Protein AF-A0A7S2H946-F1 (afdb_monomer_lite)

Secondary structure (DSSP, 8-state):
--------EEEEEEEEEEEEE---TT-TTS--EEEEEEE---EEEEHHHHHHHHTT-PPPTTTTPPPHHHHHHHHHHTS---HHHHHHHHHHHHS---S-------------------EEEEEEEEP-

pLDDT: mean 76.51, std 21.03, range [35.28, 95.94]

Radius of gyration: 19.21 Å; chains: 1; bounding box: 45×40×53 Å

Sequence (128 aa):
ECRNKSVSFSSLTIREHSLVVGDHPCASGGLPLSLGWEHSDDIDMDLDEYEHVREGHRRCGSEMRMTYFQRKNLLKRIAGLSEADIVRAEQKAHHPHTASSRGYCHPLGNNRLHHVPSVRFLSAQTSC

Organism: NCBI:txid374047

Foldseek 3Di:
DDDDDDWDFWKKKKKFFAKDFDQDLPQVPGRDIDTDPDIDDIDMDTPVVVVVVCPPVDDDPVRPDDDPVRSVVCCCQAVVDDPVRVVVRSVVNPPPPPDDDDDDDDDPDDDDDDPGDTDMDIDIDIDD

Structure (mmCIF, N/CA/C/O backbone):
data_AF-A0A7S2H946-F1
#
_entry.id   AF-A0A7S2H946-F1
#
loop_
_atom_site.group_PDB
_atom_site.id
_atom_site.type_symbol
_atom_site.label_atom_id
_atom_site.label_alt_id
_atom_site.label_comp_id
_atom_site.label_asym_id
_atom_site.label_entity_id
_atom_site.label_seq_id
_atom_site.pdbx_PDB_ins_code
_atom_site.Cartn_x
_atom_site.Cartn_y
_atom_site.Cartn_z
_atom_site.occupancy
_atom_site.B_iso_or_equiv
_atom_site.auth_seq_id
_atom_site.auth_comp_id
_atom_site.auth_asym_id
_atom_site.auth_atom_id
_atom_site.pdbx_PDB_model_num
ATOM 1 N N . GLU A 1 1 ? -33.635 21.042 27.601 1.00 49.78 1 GLU A N 1
ATOM 2 C CA . GLU A 1 1 ? -32.410 20.214 27.597 1.00 49.78 1 GLU A CA 1
ATOM 3 C C . GLU A 1 1 ? -32.057 19.859 26.160 1.00 49.78 1 GLU A C 1
ATOM 5 O O . GLU A 1 1 ? -32.901 19.330 25.446 1.00 49.78 1 GLU A O 1
ATOM 10 N N . CYS A 1 2 ? -30.861 20.220 25.695 1.00 51.72 2 CYS A N 1
ATOM 11 C CA . CYS A 1 2 ? -30.419 19.906 24.338 1.00 51.72 2 CYS A CA 1
ATOM 12 C C . CYS A 1 2 ? -29.793 18.508 24.342 1.00 51.72 2 CYS A C 1
ATOM 14 O O . CYS A 1 2 ? -28.731 18.303 24.924 1.00 51.72 2 CYS A O 1
ATOM 16 N N . ARG A 1 3 ? -30.465 17.533 23.724 1.00 70.81 3 ARG A N 1
ATOM 17 C CA . ARG A 1 3 ? -29.953 16.168 23.568 1.00 70.81 3 ARG A CA 1
ATOM 18 C C . ARG A 1 3 ? -28.781 16.217 22.584 1.00 70.81 3 ARG A C 1
ATOM 20 O O . ARG A 1 3 ? -28.996 16.411 21.388 1.00 70.81 3 ARG A O 1
ATOM 27 N N . ASN A 1 4 ? -27.554 16.104 23.093 1.00 75.75 4 ASN A N 1
ATOM 28 C CA . ASN A 1 4 ? -26.362 16.035 22.254 1.00 75.75 4 ASN A CA 1
ATOM 29 C C . ASN A 1 4 ? -26.469 14.794 21.367 1.00 75.75 4 ASN A C 1
ATOM 31 O O . ASN A 1 4 ? -26.466 13.667 21.855 1.00 75.75 4 ASN A O 1
ATOM 35 N N . LYS A 1 5 ? -26.623 15.013 20.062 1.00 83.62 5 LYS A N 1
ATOM 36 C CA . LYS A 1 5 ? -26.570 13.942 19.073 1.00 83.62 5 LYS A CA 1
ATOM 37 C C . LYS A 1 5 ? -25.101 13.569 18.901 1.00 83.62 5 LYS A C 1
ATOM 39 O O . LYS A 1 5 ? -24.329 14.382 18.399 1.00 83.62 5 LYS A O 1
ATOM 44 N N . SER A 1 6 ? -24.719 12.379 19.345 1.00 83.69 6 SER A N 1
ATOM 45 C CA . SER A 1 6 ? -23.402 11.799 19.084 1.00 83.69 6 SER A CA 1
ATOM 46 C C . SER A 1 6 ? -23.529 10.724 18.014 1.00 83.69 6 SER A C 1
ATOM 48 O O . SER A 1 6 ? -24.463 9.928 18.058 1.00 83.69 6 SER A O 1
ATOM 50 N N . VAL A 1 7 ? -22.590 10.698 17.072 1.00 83.62 7 VAL A N 1
ATOM 51 C CA . VAL A 1 7 ? -22.453 9.612 16.096 1.00 83.62 7 VAL A CA 1
ATOM 52 C C . VAL A 1 7 ? -21.407 8.641 16.626 1.00 83.62 7 VAL A C 1
ATOM 54 O O . VAL A 1 7 ? -20.331 9.074 17.040 1.00 83.62 7 VAL A O 1
ATOM 57 N N . SER A 1 8 ? -21.720 7.351 16.601 1.00 83.00 8 SER A N 1
ATOM 58 C CA . SER A 1 8 ? -20.777 6.273 16.886 1.00 83.00 8 SER A CA 1
ATOM 59 C C . SER A 1 8 ? -20.753 5.269 15.737 1.00 83.00 8 SER A C 1
ATOM 61 O O . SER A 1 8 ? -21.690 5.160 14.945 1.00 83.00 8 SER A O 1
ATOM 63 N N . PHE A 1 9 ? -19.645 4.548 15.643 1.00 86.69 9 PHE A N 1
ATOM 64 C CA . PHE A 1 9 ? -19.452 3.447 14.711 1.00 86.69 9 PHE A CA 1
ATOM 65 C C . PHE A 1 9 ? -19.330 2.171 15.539 1.00 86.69 9 PHE A C 1
ATOM 67 O O . PHE A 1 9 ? -18.749 2.209 16.621 1.00 86.69 9 PHE A O 1
ATOM 74 N N . SER A 1 10 ? -19.918 1.080 15.060 1.00 87.94 10 SER A N 1
ATOM 75 C CA . SER A 1 10 ? -19.961 -0.204 15.774 1.00 87.94 10 SER A CA 1
ATOM 76 C C . SER A 1 10 ? -19.205 -1.291 15.019 1.00 87.94 10 SER A C 1
ATOM 78 O O . SER A 1 10 ? -18.453 -2.055 15.606 1.00 87.94 10 SER A O 1
ATOM 80 N N . SER A 1 11 ? -19.370 -1.336 13.700 1.00 91.00 11 SER A N 1
ATOM 81 C CA . SER A 1 11 ? -18.840 -2.401 12.857 1.00 91.00 11 SER A CA 1
ATOM 82 C C . SER A 1 11 ? -18.066 -1.852 11.668 1.00 91.00 11 SER A C 1
ATOM 84 O O . SER A 1 11 ? -18.321 -0.759 11.142 1.00 91.00 11 SER A O 1
ATOM 86 N N . LEU A 1 12 ? -17.085 -2.643 11.256 1.00 92.50 12 LEU A N 1
ATOM 87 C CA . LEU A 1 12 ? -16.226 -2.408 10.117 1.00 92.50 12 LEU A CA 1
ATOM 88 C C . LEU A 1 12 ? -16.422 -3.529 9.108 1.00 92.50 12 LEU A C 1
ATOM 90 O O . LEU A 1 12 ? -16.434 -4.699 9.473 1.00 92.50 12 LEU A O 1
ATOM 94 N N . THR A 1 13 ? -16.476 -3.157 7.837 1.00 94.06 13 THR A N 1
ATOM 95 C CA . THR A 1 13 ? -16.391 -4.083 6.711 1.00 94.06 13 THR A CA 1
ATOM 96 C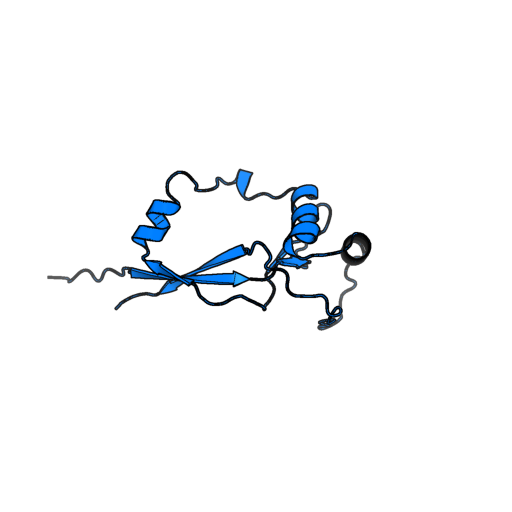 C . THR A 1 13 ? -15.079 -3.817 5.986 1.00 94.06 13 THR A C 1
ATOM 98 O O . THR A 1 13 ? -14.840 -2.715 5.483 1.00 94.06 13 THR A O 1
ATOM 101 N N . ILE A 1 14 ? -14.192 -4.805 5.957 1.00 91.81 14 ILE A N 1
ATOM 102 C CA . ILE A 1 14 ? -12.850 -4.702 5.384 1.00 91.81 14 ILE A CA 1
ATOM 103 C C . ILE A 1 14 ? -12.830 -5.379 4.017 1.00 91.81 14 ILE A C 1
ATOM 105 O O . ILE A 1 14 ? -13.216 -6.537 3.891 1.00 91.81 14 ILE A O 1
ATOM 109 N N . ARG A 1 15 ? -12.327 -4.666 3.005 1.00 93.88 15 ARG A N 1
ATOM 110 C CA . ARG A 1 15 ? -12.136 -5.174 1.641 1.00 93.88 15 ARG A CA 1
ATOM 111 C C . ARG A 1 15 ? -10.676 -5.248 1.275 1.00 93.88 15 ARG A C 1
ATOM 113 O O . ARG A 1 15 ? -9.893 -4.349 1.571 1.00 93.88 15 ARG A O 1
ATOM 120 N N . GLU A 1 16 ? -10.319 -6.313 0.590 1.00 92.38 16 GLU A N 1
ATOM 121 C CA . GLU A 1 16 ? -8.944 -6.651 0.272 1.00 92.38 16 GLU A CA 1
ATOM 122 C C . GLU A 1 16 ? -8.756 -6.572 -1.248 1.00 92.38 16 GLU A C 1
ATOM 124 O O . GLU A 1 16 ? -9.216 -7.441 -1.979 1.00 92.38 16 GLU A O 1
ATOM 129 N N . HIS A 1 17 ? -8.111 -5.506 -1.733 1.00 93.75 17 HIS A N 1
ATOM 130 C CA . HIS A 1 17 ? -7.990 -5.226 -3.169 1.00 93.75 17 HIS A CA 1
ATOM 131 C C . HIS A 1 17 ? -6.693 -5.770 -3.774 1.00 93.75 17 HIS A C 1
ATOM 133 O O . HIS A 1 17 ? -5.627 -5.764 -3.149 1.00 93.75 17 HIS A O 1
ATOM 139 N N . SER A 1 18 ? -6.777 -6.159 -5.046 1.00 92.75 18 SER A N 1
ATOM 140 C CA . SER A 1 18 ? -5.614 -6.491 -5.870 1.00 92.75 18 SER A CA 1
ATOM 141 C C . SER A 1 18 ? -4.636 -5.315 -5.963 1.00 92.75 18 SER A C 1
ATOM 143 O O . SER A 1 18 ? -5.026 -4.147 -6.008 1.00 92.75 18 SER A O 1
ATOM 145 N N . LEU A 1 19 ? -3.338 -5.615 -6.006 1.00 93.62 19 LEU A N 1
ATOM 146 C CA . LEU A 1 19 ? -2.298 -4.611 -6.205 1.00 93.62 19 LEU A CA 1
ATOM 147 C C . LEU A 1 19 ? -1.958 -4.505 -7.695 1.00 93.62 19 LEU A C 1
ATOM 149 O O . LEU A 1 19 ? -1.659 -5.513 -8.328 1.00 93.62 19 LEU A O 1
ATOM 153 N N . VAL A 1 20 ? -1.946 -3.291 -8.244 1.00 93.19 20 VAL A N 1
ATOM 154 C CA . VAL A 1 20 ? -1.646 -3.040 -9.661 1.00 93.19 20 VAL A CA 1
ATOM 155 C C . VAL A 1 20 ? -0.629 -1.911 -9.835 1.00 93.19 20 VAL A C 1
ATOM 157 O O . VAL A 1 20 ? -0.374 -1.121 -8.921 1.00 93.19 20 VAL A O 1
ATOM 160 N N . VAL A 1 21 ? -0.037 -1.825 -11.029 1.00 92.94 21 VAL A N 1
ATOM 161 C CA . VAL A 1 21 ? 0.752 -0.651 -11.423 1.00 92.94 21 VAL A CA 1
ATOM 162 C C . VAL A 1 21 ? -0.203 0.511 -11.695 1.00 92.94 21 VAL A C 1
ATOM 164 O O . VAL A 1 21 ? -1.125 0.381 -12.496 1.00 92.94 21 VAL A O 1
ATOM 167 N N . GLY A 1 22 ? 0.030 1.630 -11.019 1.00 90.44 22 GLY A N 1
ATOM 168 C CA . GLY A 1 22 ? -0.757 2.853 -11.133 1.00 90.44 22 GLY A CA 1
ATOM 169 C C . GLY A 1 22 ? -0.249 3.839 -12.182 1.00 90.44 22 GLY A C 1
ATOM 170 O O . GLY A 1 22 ? 0.590 3.525 -13.027 1.00 90.44 22 GLY A O 1
ATOM 171 N N . ASP A 1 23 ? -0.715 5.078 -12.061 1.00 85.06 23 ASP A 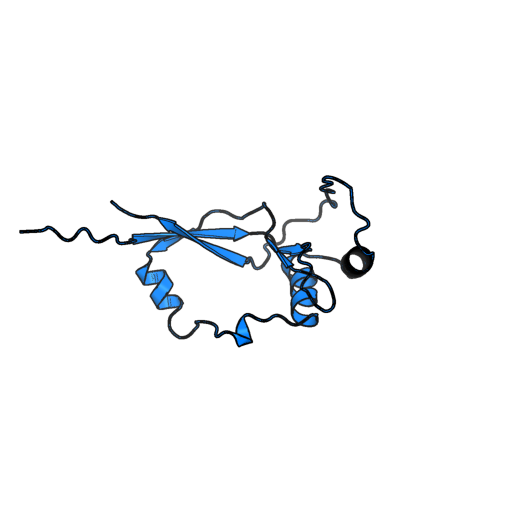N 1
ATOM 172 C CA . ASP A 1 23 ? -0.389 6.209 -12.936 1.00 85.06 23 ASP A CA 1
ATOM 173 C C . ASP A 1 23 ? 0.005 7.482 -12.158 1.00 85.06 23 ASP A C 1
ATOM 175 O O . ASP A 1 23 ? 0.070 8.575 -12.718 1.00 85.06 23 ASP A O 1
ATOM 179 N N . HIS A 1 24 ? 0.307 7.360 -10.859 1.00 81.94 24 HIS A N 1
ATOM 180 C CA . HIS A 1 24 ? 0.588 8.524 -10.020 1.00 81.94 24 HIS A CA 1
ATOM 181 C C . HIS A 1 24 ? 1.890 9.250 -10.440 1.00 81.94 24 HIS A C 1
ATOM 183 O O . HIS A 1 24 ? 2.980 8.684 -10.283 1.00 81.94 24 HIS A O 1
ATOM 189 N N . PRO A 1 25 ? 1.825 10.530 -10.877 1.00 75.25 25 PRO A N 1
ATOM 190 C CA . PRO A 1 25 ? 2.984 11.254 -11.418 1.00 75.25 25 PRO A CA 1
ATOM 191 C C . PRO A 1 25 ? 4.088 11.556 -10.396 1.00 75.25 25 PRO A C 1
ATOM 193 O O . PRO A 1 25 ? 5.217 11.849 -10.780 1.00 75.25 25 PRO A O 1
ATOM 196 N N . CYS A 1 26 ? 3.801 11.496 -9.092 1.00 70.62 26 CYS A N 1
ATOM 197 C CA . CYS A 1 26 ? 4.771 11.835 -8.046 1.00 70.62 26 CYS A CA 1
ATOM 198 C C . CYS A 1 26 ? 5.618 10.640 -7.581 1.00 70.62 26 CYS A C 1
ATOM 200 O O . CYS A 1 26 ? 6.430 10.783 -6.665 1.00 70.62 26 CYS A O 1
ATOM 202 N N . ALA A 1 27 ? 5.456 9.461 -8.189 1.00 74.62 27 ALA A N 1
ATOM 203 C CA . ALA A 1 27 ? 6.297 8.306 -7.901 1.00 74.62 27 ALA A CA 1
ATOM 204 C C . ALA A 1 27 ? 7.698 8.494 -8.508 1.00 74.62 27 ALA A C 1
ATOM 206 O O . ALA A 1 27 ? 8.010 7.993 -9.589 1.00 74.62 27 ALA A O 1
ATOM 207 N N . SER A 1 28 ? 8.567 9.213 -7.791 1.00 66.25 28 SER A N 1
ATOM 208 C CA . SER A 1 28 ? 9.977 9.367 -8.156 1.00 66.25 28 SER A CA 1
ATOM 209 C C . SER A 1 28 ? 10.629 7.984 -8.304 1.00 66.25 28 SER A C 1
ATOM 211 O O . SER A 1 28 ? 10.550 7.148 -7.394 1.00 66.25 28 SER A O 1
ATOM 213 N N . GLY A 1 29 ? 11.232 7.725 -9.468 1.00 70.81 29 GLY A N 1
ATOM 214 C CA . GLY A 1 29 ? 11.827 6.429 -9.816 1.00 70.81 29 GLY A CA 1
ATOM 215 C C . GLY A 1 29 ? 10.863 5.402 -10.427 1.00 70.81 29 GLY A C 1
ATOM 216 O O . GLY A 1 29 ? 11.257 4.258 -10.603 1.00 70.81 29 GLY A O 1
ATOM 217 N N . GLY A 1 30 ? 9.620 5.775 -10.753 1.00 84.00 30 GLY A N 1
ATOM 218 C CA . GLY A 1 30 ? 8.669 4.897 -11.442 1.00 84.00 30 GLY A CA 1
ATOM 219 C C . GLY A 1 30 ? 7.970 3.877 -10.536 1.00 84.00 30 GLY A C 1
ATOM 220 O O . GLY A 1 30 ? 8.098 3.902 -9.304 1.00 84.00 30 GLY A O 1
ATOM 221 N N . LEU A 1 31 ? 7.191 2.996 -11.175 1.00 91.38 31 LEU A N 1
ATOM 222 C CA . LEU A 1 31 ? 6.343 1.976 -10.541 1.00 91.38 31 LEU A CA 1
ATOM 223 C C . LEU A 1 31 ? 5.412 2.539 -9.449 1.00 91.38 31 LEU A C 1
ATOM 225 O O . LEU A 1 31 ? 5.506 2.120 -8.289 1.00 91.38 31 LEU A O 1
ATOM 229 N N . PRO A 1 32 ? 4.540 3.514 -9.767 1.00 92.00 32 PRO A N 1
ATOM 230 C CA . PRO A 1 32 ? 3.449 3.872 -8.866 1.00 92.00 32 PRO A CA 1
ATOM 231 C C . PRO A 1 32 ? 2.599 2.629 -8.570 1.00 92.00 32 PRO A C 1
ATOM 233 O O . PRO A 1 32 ? 2.358 1.807 -9.453 1.00 92.00 32 PRO A O 1
ATOM 236 N N . LEU A 1 33 ? 2.163 2.484 -7.321 1.00 92.25 33 LEU A N 1
ATOM 237 C CA . LEU A 1 33 ? 1.247 1.421 -6.917 1.00 92.25 33 LEU A CA 1
ATOM 238 C C . LEU A 1 33 ? -0.170 1.976 -6.854 1.00 92.25 33 LEU A C 1
ATOM 240 O O . LEU A 1 33 ? -0.373 3.095 -6.383 1.00 92.25 33 LEU A O 1
ATOM 244 N N . SER A 1 34 ? -1.133 1.165 -7.265 1.00 92.44 34 SER A N 1
ATOM 245 C CA . SER A 1 34 ? -2.556 1.439 -7.106 1.00 92.44 34 SER A CA 1
ATOM 246 C C . SER A 1 34 ? -3.289 0.174 -6.682 1.00 92.44 34 SER A C 1
ATOM 248 O O . SER A 1 34 ? -2.760 -0.935 -6.783 1.00 92.44 34 SER A O 1
ATOM 250 N N . LEU A 1 35 ? -4.508 0.354 -6.188 1.00 93.12 35 LEU A N 1
ATOM 251 C CA . LEU A 1 35 ? -5.431 -0.745 -5.945 1.00 93.12 35 LEU A CA 1
ATOM 252 C C . LEU A 1 35 ? -6.233 -1.006 -7.219 1.00 93.12 35 LEU A C 1
ATOM 254 O O . LEU A 1 35 ? -6.665 -0.067 -7.889 1.00 93.12 35 LEU A O 1
ATOM 258 N N . GLY A 1 36 ? -6.397 -2.278 -7.559 1.00 91.69 36 GLY A N 1
ATOM 259 C CA . GLY A 1 36 ? -7.285 -2.721 -8.618 1.00 91.69 36 GLY A CA 1
ATOM 260 C C . GLY A 1 36 ? -8.740 -2.756 -8.155 1.00 91.69 36 GLY A C 1
ATOM 261 O O . GLY A 1 36 ? -9.055 -2.672 -6.966 1.00 91.69 36 GLY A O 1
ATOM 262 N N . TRP A 1 37 ? -9.642 -2.899 -9.120 1.00 92.69 37 TRP A N 1
ATOM 263 C CA . TRP A 1 37 ? -11.080 -2.992 -8.856 1.00 92.69 37 TRP A CA 1
ATOM 264 C C . TRP A 1 37 ? -11.491 -4.344 -8.275 1.00 92.69 37 TRP A C 1
ATOM 266 O O . TRP A 1 37 ? -12.476 -4.418 -7.548 1.00 92.69 37 TRP A O 1
ATOM 276 N N . GLU A 1 38 ? -10.726 -5.395 -8.569 1.00 90.12 38 GLU A N 1
ATOM 277 C CA . GLU A 1 38 ? -10.948 -6.726 -8.011 1.00 90.12 38 GLU A CA 1
ATOM 278 C C . GLU A 1 38 ? -10.582 -6.738 -6.526 1.00 90.12 38 GLU A C 1
ATOM 280 O O . GLU A 1 38 ? -9.472 -6.331 -6.154 1.00 90.12 38 GLU A O 1
ATOM 285 N N . HIS A 1 39 ? -11.511 -7.224 -5.705 1.00 92.81 39 HIS A N 1
ATOM 286 C CA . HIS A 1 39 ? -11.331 -7.449 -4.278 1.00 92.81 39 HIS A CA 1
ATOM 287 C C . HIS A 1 39 ? -11.775 -8.861 -3.888 1.00 92.81 39 HIS A C 1
ATOM 289 O O . HIS A 1 39 ? -12.594 -9.470 -4.577 1.00 92.81 39 HIS A O 1
ATOM 295 N N . SER A 1 40 ? -11.221 -9.381 -2.795 1.00 90.62 40 SER A N 1
ATOM 296 C CA . SER A 1 40 ? -11.725 -10.595 -2.151 1.00 90.62 40 SER A CA 1
ATOM 297 C C . SER A 1 40 ? -12.978 -10.306 -1.324 1.00 90.62 40 SER A C 1
ATOM 299 O O . SER A 1 40 ? -13.408 -9.156 -1.205 1.00 90.62 40 SER A O 1
ATOM 301 N N . ASP A 1 41 ? -13.562 -11.366 -0.770 1.00 92.94 41 ASP A N 1
ATOM 302 C CA . ASP A 1 41 ? -14.756 -11.279 0.063 1.00 92.94 41 ASP A CA 1
ATOM 303 C C . ASP A 1 41 ? -14.579 -10.312 1.242 1.00 92.94 41 ASP A C 1
ATOM 305 O O . ASP A 1 41 ? -13.490 -10.159 1.808 1.00 92.94 41 ASP A O 1
ATOM 309 N N . ASP A 1 42 ? -15.686 -9.662 1.592 1.00 93.81 42 ASP A N 1
ATOM 310 C CA . ASP A 1 42 ? -15.772 -8.698 2.680 1.00 93.81 42 ASP A CA 1
ATOM 311 C C . ASP A 1 42 ? -15.526 -9.400 4.032 1.00 93.81 42 ASP A C 1
ATOM 313 O O . ASP A 1 42 ? -16.056 -10.479 4.305 1.00 93.81 42 ASP A O 1
ATOM 317 N N . ILE A 1 43 ? -14.719 -8.775 4.893 1.00 92.88 43 ILE A N 1
ATOM 318 C CA . ILE A 1 43 ? -14.465 -9.231 6.264 1.00 92.88 43 ILE A CA 1
ATOM 319 C C . ILE A 1 43 ? -15.165 -8.273 7.220 1.00 92.88 43 ILE A C 1
ATOM 321 O O . ILE A 1 43 ? -14.742 -7.124 7.357 1.00 92.88 43 ILE A O 1
ATOM 325 N N . ASP A 1 44 ? -16.194 -8.751 7.909 1.00 94.06 44 ASP A N 1
ATOM 326 C CA . ASP A 1 44 ? -16.862 -7.979 8.954 1.00 94.06 44 ASP A CA 1
ATOM 327 C C . ASP A 1 44 ? -16.175 -8.184 10.310 1.00 94.06 44 ASP A C 1
ATOM 329 O O . ASP A 1 44 ? -15.839 -9.306 10.694 1.00 94.06 44 ASP A O 1
ATOM 333 N N . MET A 1 45 ? -15.942 -7.086 11.028 1.00 92.25 45 MET A N 1
ATOM 334 C CA . MET A 1 45 ? -15.249 -7.068 12.318 1.00 92.25 45 MET A CA 1
ATOM 335 C C . MET A 1 45 ? -15.806 -5.957 13.212 1.00 92.25 45 MET A C 1
ATOM 337 O O . MET A 1 45 ? -16.215 -4.899 12.726 1.00 92.25 45 MET A O 1
ATOM 341 N N . ASP A 1 46 ? -15.805 -6.186 14.522 1.00 94.31 46 ASP A N 1
ATOM 342 C CA . ASP A 1 46 ? -16.133 -5.152 15.501 1.00 94.31 46 ASP A CA 1
ATOM 343 C C . ASP A 1 46 ? -15.051 -4.055 15.531 1.00 94.31 46 ASP A C 1
ATOM 345 O O . ASP A 1 46 ? -13.854 -4.325 15.380 1.00 94.31 46 ASP A O 1
ATOM 349 N N . LEU A 1 47 ? -15.464 -2.794 15.686 1.00 92.75 47 LEU A N 1
ATOM 350 C CA . LEU A 1 47 ? -14.526 -1.669 15.677 1.00 92.75 47 LEU A CA 1
ATOM 351 C C . LEU A 1 47 ? -13.522 -1.738 16.836 1.00 92.75 47 LEU A C 1
ATOM 353 O O . LEU A 1 47 ? -12.341 -1.443 16.628 1.00 92.75 47 LEU A O 1
ATOM 357 N N . ASP A 1 48 ? -13.968 -2.131 18.028 1.00 92.56 48 ASP A N 1
ATOM 358 C CA . ASP A 1 48 ? -13.110 -2.194 19.207 1.00 92.56 48 ASP A CA 1
ATOM 359 C C . ASP A 1 48 ? -12.108 -3.348 19.076 1.00 92.56 48 ASP A C 1
ATOM 361 O O . ASP A 1 48 ? -10.931 -3.188 19.410 1.00 92.56 48 ASP A O 1
ATOM 365 N N . GLU A 1 49 ? -12.529 -4.480 18.501 1.00 93.12 49 GLU A N 1
ATOM 366 C CA . GLU A 1 49 ? -11.626 -5.590 18.167 1.00 93.12 49 GLU A CA 1
ATOM 367 C C . GLU A 1 49 ? -10.532 -5.146 17.182 1.00 93.12 49 GLU A C 1
ATOM 369 O O . GLU A 1 49 ? -9.343 -5.401 17.402 1.00 93.12 49 GLU A O 1
ATOM 374 N N . TYR A 1 50 ? -10.910 -4.431 16.118 1.00 92.12 50 TYR A N 1
ATOM 375 C CA . TYR A 1 50 ? -9.954 -3.925 15.136 1.00 92.12 50 TYR A CA 1
ATOM 376 C C . TYR A 1 50 ? -8.937 -2.958 15.757 1.00 92.12 50 TYR A C 1
ATOM 378 O O . TYR A 1 50 ? -7.732 -3.082 15.510 1.00 92.12 50 TYR A O 1
ATOM 386 N N . GLU A 1 51 ? -9.396 -1.988 16.553 1.00 92.44 51 GLU A N 1
ATOM 387 C CA . GLU A 1 51 ? -8.502 -1.016 17.187 1.00 92.44 51 GLU A CA 1
ATOM 388 C C . GLU A 1 51 ? -7.605 -1.675 18.244 1.00 92.44 51 GLU A C 1
ATOM 390 O O . GLU A 1 51 ? -6.427 -1.325 18.319 1.00 92.44 51 GLU A O 1
ATOM 395 N N . HIS A 1 52 ? -8.088 -2.693 18.967 1.00 92.75 52 HIS A N 1
ATOM 396 C CA . HIS A 1 52 ? -7.256 -3.472 19.886 1.00 92.75 52 HIS A CA 1
ATOM 397 C C . HIS A 1 52 ? -6.115 -4.201 19.161 1.00 92.75 52 HIS A C 1
ATOM 399 O O . HIS A 1 52 ? -4.959 -4.114 19.570 1.00 92.75 52 HIS A O 1
ATOM 405 N N . VAL A 1 53 ? -6.400 -4.864 18.033 1.00 90.69 53 VAL A N 1
ATOM 406 C CA . VAL A 1 53 ? -5.365 -5.526 17.212 1.00 90.69 53 VAL A CA 1
ATOM 407 C C . VAL A 1 53 ? -4.374 -4.510 16.629 1.00 90.69 53 VAL A C 1
ATOM 409 O O . VAL A 1 53 ? -3.184 -4.795 16.464 1.00 90.69 53 VAL A O 1
ATOM 412 N N . ARG A 1 54 ? -4.855 -3.312 16.293 1.00 89.50 54 ARG A N 1
ATOM 413 C CA . ARG A 1 54 ? -4.053 -2.235 15.706 1.00 89.50 54 ARG A CA 1
ATOM 414 C C . ARG A 1 54 ? -3.193 -1.495 16.732 1.00 89.50 54 ARG A C 1
ATOM 416 O O . ARG A 1 54 ? -2.205 -0.858 16.343 1.00 89.50 54 ARG A O 1
ATOM 423 N N . GLU A 1 55 ? -3.556 -1.545 18.007 1.00 91.81 55 GLU A N 1
ATOM 424 C CA . GLU A 1 55 ? -2.860 -0.855 19.087 1.00 91.81 55 GLU A CA 1
ATOM 425 C C . GLU A 1 55 ? -1.367 -1.228 19.103 1.00 91.81 55 GLU A C 1
ATOM 427 O O . GLU A 1 55 ? -0.980 -2.372 18.875 1.00 91.81 55 GLU A O 1
ATOM 432 N N . GLY A 1 56 ? -0.493 -0.229 19.259 1.00 89.38 56 GLY A N 1
ATOM 433 C CA . GLY A 1 56 ? 0.966 -0.411 19.197 1.0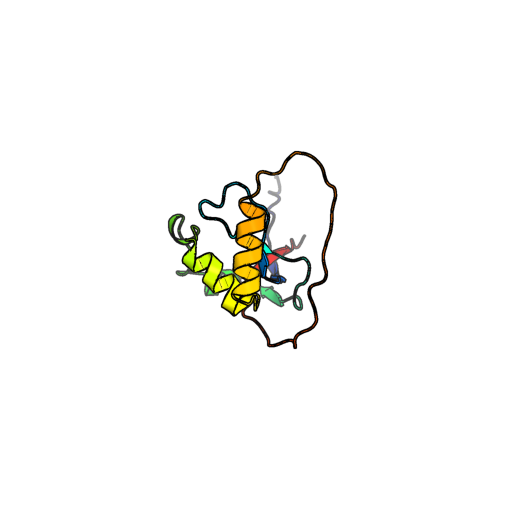0 89.38 56 GLY A CA 1
ATOM 434 C C . GLY A 1 56 ? 1.563 -0.637 17.796 1.00 89.38 56 GLY A C 1
ATOM 435 O O . GLY A 1 56 ? 2.777 -0.530 17.643 1.00 89.38 56 GLY A O 1
ATOM 436 N N . HIS A 1 57 ? 0.747 -0.864 16.759 1.00 88.62 57 HIS A N 1
ATOM 437 C CA . HIS A 1 57 ? 1.197 -1.170 15.388 1.00 88.62 57 HIS A CA 1
ATOM 438 C C . HIS A 1 57 ? 0.884 -0.056 14.373 1.00 88.62 57 HIS A C 1
ATOM 440 O O . HIS A 1 57 ? 0.947 -0.252 13.152 1.00 88.62 57 HIS A O 1
ATOM 446 N N . ARG A 1 58 ? 0.506 1.135 14.852 1.00 88.00 58 ARG A N 1
ATOM 447 C CA . ARG A 1 58 ? 0.141 2.260 13.988 1.00 88.00 58 ARG A CA 1
ATOM 448 C C . ARG A 1 58 ? 1.385 2.855 13.327 1.00 88.00 58 ARG A C 1
ATOM 450 O O . ARG A 1 58 ? 2.266 3.373 14.002 1.00 88.00 58 ARG A O 1
ATOM 457 N N . ARG A 1 59 ? 1.407 2.832 11.992 1.00 88.44 59 ARG A N 1
ATOM 458 C CA . ARG A 1 59 ? 2.506 3.397 11.200 1.00 88.44 59 ARG A CA 1
ATOM 459 C C . ARG A 1 59 ? 2.624 4.909 11.389 1.00 88.44 59 ARG A C 1
ATOM 461 O O . ARG A 1 59 ? 1.623 5.627 11.349 1.00 88.44 59 ARG A O 1
ATOM 468 N N . CYS A 1 60 ? 3.850 5.392 11.507 1.00 90.00 60 CYS A N 1
ATOM 469 C CA . CYS A 1 60 ? 4.200 6.802 11.454 1.00 90.00 60 CYS A CA 1
ATOM 470 C C . CYS A 1 60 ? 4.447 7.274 10.007 1.00 90.00 60 CYS A C 1
ATOM 472 O O . CYS A 1 60 ? 4.492 6.492 9.055 1.00 90.00 60 CYS A O 1
ATOM 474 N N . GLY A 1 61 ? 4.596 8.590 9.820 1.00 90.00 61 GLY A N 1
ATOM 475 C CA . GLY A 1 61 ? 4.703 9.208 8.492 1.00 90.00 61 GLY A CA 1
ATOM 476 C C . GLY A 1 61 ? 5.831 8.660 7.612 1.00 90.00 61 GLY A C 1
ATOM 477 O O . GLY A 1 61 ? 5.644 8.489 6.407 1.00 90.00 61 GLY A O 1
ATOM 478 N N . SER A 1 62 ? 6.987 8.348 8.197 1.00 87.56 62 SER A N 1
ATOM 479 C CA . SER A 1 62 ? 8.116 7.759 7.468 1.00 87.56 62 SER A CA 1
ATOM 480 C C . SER A 1 62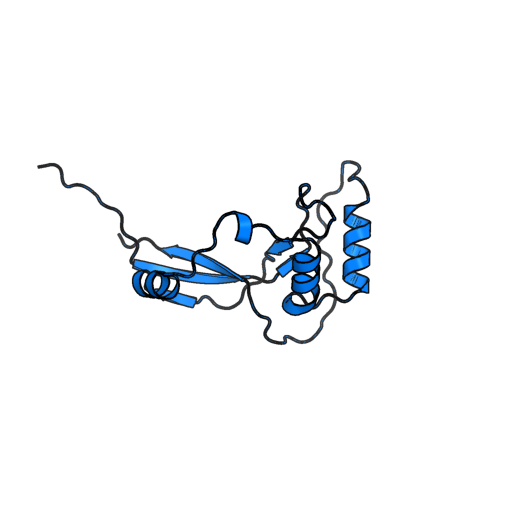 ? 7.819 6.333 6.997 1.00 87.56 62 SER A C 1
ATOM 482 O O . SER A 1 62 ? 8.193 5.982 5.882 1.00 87.56 62 SER A O 1
ATOM 484 N N . GLU A 1 63 ? 7.086 5.546 7.785 1.00 87.94 63 GLU A N 1
ATOM 485 C CA . GLU A 1 63 ? 6.688 4.169 7.458 1.00 87.94 63 GLU A CA 1
ATOM 486 C C . GLU A 1 63 ? 5.605 4.095 6.373 1.00 87.94 63 GLU A C 1
ATOM 488 O O . GLU A 1 63 ? 5.397 3.044 5.766 1.00 87.94 63 GLU A O 1
ATOM 493 N N . MET A 1 64 ? 4.914 5.206 6.101 1.00 88.31 64 MET A N 1
ATOM 494 C CA . MET A 1 64 ? 3.978 5.306 4.977 1.00 88.31 64 MET A CA 1
ATOM 495 C C . MET A 1 64 ? 4.682 5.548 3.634 1.00 88.31 64 MET A C 1
ATOM 497 O O . MET A 1 64 ? 4.072 5.363 2.580 1.00 88.31 64 MET A O 1
ATOM 501 N N . ARG A 1 65 ? 5.959 5.956 3.634 1.00 88.25 65 ARG A N 1
ATOM 502 C CA . ARG A 1 65 ? 6.717 6.187 2.399 1.00 88.25 65 ARG A CA 1
ATOM 503 C C . ARG A 1 65 ? 7.333 4.885 1.911 1.00 88.25 65 ARG A C 1
ATOM 505 O O . ARG A 1 65 ? 8.107 4.247 2.615 1.00 88.25 65 ARG A O 1
ATOM 512 N N . MET A 1 66 ? 7.052 4.545 0.658 1.00 89.38 66 MET A N 1
ATOM 513 C CA . MET A 1 66 ? 7.635 3.372 0.015 1.00 89.38 66 MET A CA 1
ATOM 514 C C . MET A 1 66 ? 8.782 3.752 -0.916 1.00 89.38 66 MET A C 1
ATOM 516 O O . MET A 1 66 ? 8.628 4.616 -1.783 1.00 89.38 66 MET A O 1
ATOM 520 N N . THR A 1 67 ? 9.914 3.064 -0.794 1.00 91.44 67 THR A N 1
ATOM 521 C CA . THR A 1 67 ? 11.027 3.153 -1.747 1.00 91.44 67 THR A CA 1
ATOM 522 C C . THR A 1 67 ? 10.686 2.436 -3.052 1.00 91.44 67 THR A C 1
ATOM 524 O O . THR A 1 67 ? 9.810 1.572 -3.097 1.00 91.44 67 THR A O 1
ATOM 527 N N . TYR A 1 68 ? 11.414 2.756 -4.123 1.00 92.25 68 TYR A N 1
ATOM 528 C CA . TYR A 1 68 ? 11.294 2.059 -5.406 1.00 92.25 68 TYR A CA 1
ATOM 529 C C . TYR A 1 68 ? 11.409 0.531 -5.256 1.00 92.25 68 TYR A C 1
ATOM 531 O O . TYR A 1 68 ? 10.550 -0.205 -5.738 1.00 92.25 68 TYR A O 1
ATOM 539 N N . PHE A 1 69 ? 12.411 0.047 -4.512 1.00 93.56 69 PHE A N 1
ATOM 540 C CA . PHE A 1 69 ? 12.621 -1.389 -4.305 1.00 93.56 69 PHE A CA 1
ATOM 541 C C . PHE A 1 69 ? 11.464 -2.048 -3.558 1.00 93.56 69 PHE A C 1
ATOM 543 O O . PHE A 1 69 ? 11.072 -3.161 -3.898 1.00 93.56 69 PHE A O 1
ATOM 550 N N . GLN A 1 70 ? 10.886 -1.363 -2.566 1.00 94.00 70 GLN A N 1
ATOM 551 C CA . GLN A 1 70 ? 9.702 -1.871 -1.877 1.00 94.00 70 GLN A CA 1
ATOM 552 C C . GLN A 1 70 ? 8.518 -1.977 -2.844 1.00 94.00 70 GLN A C 1
ATOM 554 O O . GLN A 1 70 ? 7.860 -3.014 -2.866 1.00 94.00 70 GLN A O 1
ATOM 559 N N . ARG A 1 71 ? 8.293 -0.967 -3.697 1.00 94.38 71 ARG A N 1
ATOM 560 C CA . ARG A 1 71 ? 7.229 -1.008 -4.714 1.00 94.38 71 ARG A CA 1
ATOM 561 C C . ARG A 1 71 ? 7.434 -2.143 -5.720 1.00 94.38 71 ARG A C 1
ATOM 563 O O . ARG A 1 71 ? 6.523 -2.944 -5.918 1.00 94.38 71 ARG A O 1
ATOM 570 N N . LYS A 1 72 ? 8.643 -2.286 -6.274 1.00 94.62 72 LYS A N 1
ATOM 571 C CA . LYS A 1 72 ? 9.005 -3.393 -7.178 1.00 94.62 72 LYS A CA 1
ATOM 572 C C . LYS A 1 72 ? 8.790 -4.759 -6.520 1.00 94.62 72 LYS A C 1
ATOM 574 O O . LYS A 1 72 ? 8.213 -5.655 -7.131 1.00 94.62 72 LYS A O 1
ATOM 579 N N . ASN A 1 73 ? 9.211 -4.918 -5.265 1.00 95.56 73 ASN A N 1
ATOM 580 C CA . ASN A 1 73 ? 9.038 -6.170 -4.531 1.00 95.56 73 ASN A CA 1
ATOM 581 C C . ASN A 1 73 ? 7.565 -6.513 -4.293 1.00 95.56 73 ASN A C 1
ATOM 583 O O . ASN A 1 73 ? 7.207 -7.683 -4.420 1.00 95.56 73 ASN A O 1
ATOM 587 N N . LEU A 1 74 ? 6.716 -5.528 -3.981 1.00 95.31 74 LEU A N 1
ATOM 588 C CA . LEU A 1 74 ? 5.279 -5.768 -3.852 1.00 95.31 74 LEU A CA 1
ATOM 589 C C . LEU A 1 74 ? 4.661 -6.200 -5.186 1.00 95.31 74 LEU A C 1
ATOM 591 O O . LEU A 1 74 ? 3.945 -7.195 -5.220 1.00 95.31 74 LEU A O 1
ATOM 595 N N . LEU A 1 75 ? 4.986 -5.531 -6.294 1.00 94.38 75 LEU A N 1
ATOM 596 C CA . LEU A 1 75 ? 4.459 -5.909 -7.611 1.00 94.38 75 LEU A CA 1
ATOM 597 C C . LEU A 1 75 ? 4.869 -7.330 -8.021 1.00 94.38 75 LEU A C 1
ATOM 599 O O . LEU A 1 75 ? 4.062 -8.079 -8.559 1.00 94.38 75 LEU A O 1
ATOM 603 N N . LYS A 1 76 ? 6.099 -7.743 -7.712 1.00 95.19 76 LYS A N 1
ATOM 604 C CA . LYS A 1 76 ? 6.550 -9.111 -7.995 1.00 95.19 76 LYS A CA 1
ATOM 605 C C . LYS A 1 76 ? 5.881 -10.152 -7.102 1.00 95.19 76 LYS A C 1
ATOM 607 O O . LYS A 1 76 ? 5.452 -11.193 -7.579 1.00 95.19 76 LYS A O 1
ATOM 612 N N . ARG A 1 77 ? 5.853 -9.904 -5.789 1.00 94.12 77 ARG A N 1
ATOM 613 C CA . ARG A 1 77 ? 5.453 -10.915 -4.796 1.00 94.12 77 ARG A CA 1
ATOM 614 C C . ARG A 1 77 ? 3.947 -10.998 -4.588 1.00 94.12 77 ARG A C 1
ATOM 616 O O . ARG A 1 77 ? 3.455 -12.079 -4.297 1.00 94.12 77 ARG A O 1
ATOM 623 N N . ILE A 1 78 ? 3.257 -9.864 -4.670 1.00 90.62 78 ILE A N 1
ATOM 624 C CA . ILE A 1 78 ? 1.819 -9.760 -4.411 1.00 90.62 78 ILE A CA 1
ATOM 625 C C . ILE A 1 78 ? 1.052 -9.714 -5.723 1.00 90.62 78 ILE A C 1
ATOM 627 O O . ILE A 1 78 ? 0.125 -10.484 -5.903 1.00 90.62 78 ILE A O 1
ATOM 631 N N . ALA A 1 79 ? 1.442 -8.847 -6.656 1.00 91.44 79 ALA A N 1
ATOM 632 C CA . ALA A 1 79 ? 0.730 -8.747 -7.930 1.00 91.44 79 ALA A CA 1
ATOM 633 C C . ALA A 1 79 ? 1.160 -9.820 -8.952 1.00 91.44 79 ALA A C 1
ATOM 635 O O . ALA A 1 79 ? 0.538 -9.957 -9.999 1.00 91.44 79 ALA A O 1
ATOM 636 N N . GLY A 1 80 ? 2.217 -10.590 -8.661 1.00 94.00 80 GLY A N 1
ATOM 637 C CA . GLY A 1 80 ? 2.682 -11.685 -9.516 1.00 94.00 80 GLY A CA 1
ATOM 638 C C . GLY A 1 80 ? 3.343 -11.238 -10.824 1.00 94.00 80 GLY A C 1
ATOM 639 O O . GLY A 1 80 ? 3.471 -12.045 -11.743 1.00 94.00 80 GLY A O 1
ATOM 640 N N . LEU A 1 81 ? 3.765 -9.973 -10.934 1.00 93.44 81 LEU A N 1
ATOM 641 C CA . LEU A 1 81 ? 4.366 -9.450 -12.164 1.00 93.44 81 LEU A CA 1
ATOM 642 C C . LEU A 1 81 ? 5.746 -10.065 -12.422 1.00 93.44 81 LEU A C 1
ATOM 644 O O . LEU A 1 81 ? 6.602 -10.129 -11.532 1.00 93.44 81 LEU A O 1
ATOM 648 N N . SER A 1 82 ? 5.988 -10.449 -13.677 1.00 95.94 82 SER A N 1
ATOM 649 C CA . SER A 1 82 ? 7.309 -10.885 -14.126 1.00 95.94 82 SER A CA 1
ATOM 650 C C . SER A 1 82 ? 8.272 -9.698 -14.247 1.00 95.94 82 SER A C 1
ATOM 652 O O . SER A 1 82 ? 7.856 -8.547 -14.372 1.00 95.94 82 SER A O 1
ATOM 654 N N . GLU A 1 83 ? 9.584 -9.954 -14.275 1.00 94.31 83 GLU A N 1
ATOM 655 C CA . GLU A 1 83 ? 10.565 -8.885 -14.540 1.00 94.31 83 GLU A CA 1
ATOM 656 C C . GLU A 1 83 ? 10.315 -8.191 -15.887 1.00 94.31 83 GLU A C 1
ATOM 658 O O . GLU A 1 83 ? 10.471 -6.977 -15.989 1.00 94.31 83 GLU A O 1
ATOM 663 N N . ALA A 1 84 ? 9.860 -8.930 -16.904 1.00 94.31 84 ALA A N 1
ATOM 664 C CA . ALA A 1 84 ? 9.513 -8.347 -18.196 1.00 94.31 84 ALA A CA 1
ATOM 665 C C . ALA A 1 84 ? 8.324 -7.374 -18.089 1.00 94.31 84 ALA A C 1
ATOM 667 O O . ALA A 1 84 ? 8.328 -6.326 -18.733 1.00 94.31 84 ALA A O 1
ATOM 668 N N . ASP A 1 85 ? 7.324 -7.679 -17.258 1.00 93.94 85 ASP A N 1
ATOM 669 C CA . ASP A 1 85 ? 6.192 -6.778 -17.003 1.00 93.94 85 ASP A CA 1
ATOM 670 C C . ASP A 1 85 ? 6.633 -5.502 -16.291 1.00 93.94 85 ASP A C 1
ATOM 672 O O . ASP A 1 85 ? 6.219 -4.408 -16.674 1.00 93.94 85 ASP A O 1
ATOM 676 N N . ILE A 1 86 ? 7.519 -5.637 -15.301 1.00 94.19 86 ILE A N 1
ATOM 677 C CA . ILE A 1 86 ? 8.087 -4.504 -14.564 1.00 94.19 86 ILE A CA 1
ATOM 678 C C . ILE A 1 86 ? 8.845 -3.566 -15.508 1.00 94.19 86 ILE A C 1
ATOM 680 O O . ILE A 1 86 ? 8.568 -2.369 -15.522 1.00 94.19 86 ILE A O 1
ATOM 684 N N . VAL A 1 87 ? 9.736 -4.102 -16.347 1.00 91.75 87 VAL A N 1
ATOM 685 C CA . VAL A 1 87 ? 10.506 -3.297 -17.310 1.00 91.75 87 VAL A CA 1
ATOM 686 C C . VAL A 1 87 ? 9.580 -2.572 -18.290 1.00 91.75 87 VAL A C 1
ATOM 688 O O . VAL A 1 87 ? 9.764 -1.384 -18.561 1.00 91.75 87 VAL A O 1
ATOM 691 N N . ARG A 1 88 ? 8.543 -3.250 -18.799 1.00 90.44 88 ARG A N 1
ATOM 692 C CA . ARG A 1 88 ? 7.548 -2.623 -19.686 1.00 90.44 88 ARG A CA 1
ATOM 693 C C . ARG A 1 88 ? 6.790 -1.491 -18.991 1.00 90.44 88 ARG A C 1
ATOM 695 O O . ARG A 1 88 ? 6.570 -0.441 -19.595 1.00 90.44 88 ARG A O 1
ATOM 702 N N . ALA A 1 89 ? 6.402 -1.685 -17.733 1.00 88.38 89 ALA A N 1
ATOM 703 C CA . ALA A 1 89 ? 5.712 -0.670 -16.944 1.00 88.38 89 ALA A CA 1
ATOM 704 C C . ALA A 1 89 ? 6.583 0.579 -16.714 1.00 88.38 89 ALA A C 1
ATOM 706 O O . ALA A 1 89 ? 6.099 1.705 -16.837 1.00 88.38 89 ALA A O 1
ATOM 707 N N . GLU A 1 90 ? 7.873 0.395 -16.443 1.00 86.81 90 GLU A N 1
ATOM 708 C CA . GLU A 1 90 ? 8.830 1.493 -16.267 1.00 86.81 90 GLU A CA 1
ATOM 709 C C . GLU A 1 90 ? 9.023 2.301 -17.550 1.00 86.81 90 GLU A C 1
ATOM 711 O O . GLU A 1 90 ? 8.945 3.531 -17.521 1.00 86.81 90 GLU A O 1
ATOM 716 N N . GLN A 1 91 ? 9.190 1.621 -18.688 1.00 83.19 91 GLN A N 1
ATOM 717 C CA . GLN A 1 91 ? 9.317 2.267 -19.998 1.00 83.19 91 GLN A CA 1
ATOM 718 C C . GLN A 1 91 ? 8.088 3.116 -20.344 1.00 83.19 91 GLN A C 1
ATOM 720 O O . GLN A 1 91 ? 8.229 4.225 -20.866 1.00 83.19 91 GLN A O 1
ATOM 725 N N . LYS A 1 92 ? 6.886 2.621 -20.019 1.00 78.69 92 LYS A N 1
ATOM 726 C CA . LYS A 1 92 ? 5.629 3.351 -20.226 1.00 78.69 92 LYS A CA 1
ATOM 727 C C . LYS A 1 92 ? 5.550 4.607 -19.356 1.00 78.69 92 LYS A C 1
ATOM 729 O O . LYS A 1 92 ? 5.119 5.643 -19.845 1.00 78.69 92 LYS A O 1
ATOM 734 N N . ALA A 1 93 ? 5.997 4.534 -18.103 1.00 72.06 93 ALA A N 1
ATOM 735 C CA . ALA A 1 93 ? 6.005 5.678 -17.191 1.00 72.06 93 ALA A CA 1
ATOM 736 C C . ALA A 1 93 ? 7.050 6.748 -17.565 1.00 72.06 93 ALA A C 1
ATOM 738 O O . ALA A 1 93 ? 6.903 7.906 -17.187 1.00 72.06 93 ALA A O 1
ATOM 739 N N . HIS A 1 94 ? 8.121 6.366 -18.271 1.00 61.84 94 HIS A N 1
ATOM 740 C CA . HIS A 1 94 ? 9.183 7.281 -18.712 1.00 61.84 94 HIS A CA 1
ATOM 741 C C . HIS A 1 94 ? 8.888 7.973 -20.044 1.00 61.84 94 HIS A C 1
ATOM 743 O O . HIS A 1 94 ? 9.544 8.963 -20.365 1.00 61.84 94 HIS A O 1
ATOM 749 N N . HIS A 1 95 ? 7.909 7.495 -20.816 1.00 56.06 95 HIS A N 1
ATOM 750 C CA . HIS A 1 95 ? 7.404 8.275 -21.936 1.00 56.06 95 HIS A CA 1
ATOM 751 C C . HIS A 1 95 ? 6.566 9.427 -21.375 1.00 56.06 95 HIS A C 1
ATOM 753 O O . HIS A 1 95 ? 5.534 9.163 -20.754 1.00 56.06 95 HIS A O 1
ATOM 759 N N . PRO A 1 96 ? 6.973 10.699 -21.561 1.00 46.97 96 PRO A N 1
ATOM 760 C CA . PRO A 1 96 ? 6.126 11.814 -21.181 1.00 46.97 96 PRO A CA 1
ATOM 761 C C . PRO A 1 96 ? 4.796 11.631 -21.902 1.00 46.97 96 PRO A C 1
ATOM 763 O O . PRO A 1 96 ? 4.769 11.447 -23.121 1.00 46.97 96 PRO A O 1
ATOM 766 N N . HIS A 1 97 ? 3.705 11.634 -21.136 1.00 49.78 97 HIS A N 1
ATOM 767 C CA . HIS A 1 97 ? 2.359 11.665 -21.680 1.00 49.78 97 HIS A CA 1
ATOM 768 C C . HIS A 1 97 ? 2.254 12.896 -22.583 1.00 49.78 97 HIS A C 1
ATOM 770 O O . HIS A 1 97 ? 1.977 14.004 -22.126 1.00 49.78 97 HIS A O 1
ATOM 776 N N . THR A 1 98 ? 2.491 12.713 -23.882 1.00 39.81 98 THR A N 1
ATOM 777 C CA . THR A 1 98 ? 1.926 13.617 -24.868 1.00 39.81 98 THR A CA 1
ATOM 778 C C . THR A 1 98 ? 0.421 13.524 -24.663 1.00 39.81 98 THR A C 1
ATOM 780 O O . THR A 1 98 ? -0.152 12.439 -24.545 1.00 39.81 98 THR A O 1
ATOM 783 N N . ALA A 1 99 ? -0.185 14.682 -24.428 1.00 45.50 99 ALA A N 1
ATOM 784 C CA . ALA A 1 99 ? -1.591 14.795 -24.107 1.00 45.50 99 ALA A CA 1
ATOM 785 C C . ALA A 1 99 ? -2.436 14.014 -25.127 1.00 45.50 99 ALA A C 1
ATOM 787 O O . ALA A 1 99 ? -2.193 14.114 -26.326 1.00 45.50 99 ALA A O 1
ATOM 788 N N . SER A 1 100 ? -3.465 13.321 -24.629 1.00 46.88 100 SER A N 1
ATOM 789 C CA . SER A 1 100 ? -4.490 12.582 -25.384 1.00 46.88 100 SER A CA 1
ATOM 790 C C . SER A 1 100 ? -4.214 11.096 -25.632 1.00 46.88 100 SER A C 1
ATOM 792 O O . SER A 1 100 ? -3.642 10.710 -26.641 1.00 46.88 100 SER A O 1
ATOM 794 N N . SER A 1 101 ? -4.800 10.249 -24.784 1.00 39.06 101 SER A N 1
ATOM 795 C CA . SER A 1 101 ? -5.677 9.180 -25.283 1.00 39.06 101 SER A CA 1
ATOM 796 C C . SER A 1 101 ? -6.434 8.527 -24.131 1.00 39.06 101 SER A C 1
ATOM 798 O O . SER A 1 101 ? -5.848 8.035 -23.168 1.00 39.06 101 SER A O 1
ATOM 800 N N . ARG A 1 102 ? -7.759 8.555 -24.265 1.00 44.28 102 ARG A N 1
ATOM 801 C CA . ARG A 1 102 ? -8.745 7.872 -23.430 1.00 44.28 102 ARG A CA 1
ATOM 802 C C . ARG A 1 102 ? -8.418 6.378 -23.304 1.00 44.28 102 ARG A C 1
ATOM 804 O O . ARG A 1 102 ? -8.001 5.762 -24.276 1.00 44.28 102 ARG A O 1
ATOM 811 N N . GLY A 1 103 ? -8.658 5.875 -22.092 1.00 49.34 103 GLY A N 1
ATOM 812 C CA . GLY A 1 103 ? -8.839 4.490 -21.649 1.00 49.34 103 GLY A CA 1
ATOM 813 C C . GLY A 1 103 ? -8.427 3.346 -22.568 1.00 49.34 103 GLY A C 1
ATOM 814 O O . GLY A 1 103 ? -9.083 3.108 -23.571 1.00 49.34 103 GLY A O 1
ATOM 815 N N . TYR A 1 104 ? -7.481 2.532 -22.093 1.00 37.75 104 TYR A N 1
ATOM 816 C CA . TYR A 1 104 ? -7.430 1.111 -22.436 1.00 37.75 104 TYR A CA 1
ATOM 817 C C . TYR A 1 104 ? -7.016 0.286 -21.214 1.00 37.75 104 TYR A C 1
ATOM 819 O O . TYR A 1 104 ? -5.881 0.357 -20.742 1.00 37.75 104 TYR A O 1
ATOM 827 N N . CYS A 1 105 ? -7.971 -0.499 -20.717 1.00 41.66 105 CYS A N 1
ATOM 828 C CA . CYS A 1 105 ? -7.737 -1.638 -19.843 1.00 41.66 105 CYS A CA 1
ATOM 829 C C . CYS A 1 105 ? -7.289 -2.790 -20.753 1.00 41.66 105 CYS A C 1
ATOM 831 O O . CYS A 1 105 ? -8.077 -3.260 -21.572 1.00 41.66 105 CYS A O 1
ATOM 833 N N . HIS A 1 106 ? -6.027 -3.210 -20.670 1.00 44.00 106 HIS A N 1
ATOM 834 C CA . HIS A 1 106 ? -5.594 -4.446 -21.319 1.00 44.00 106 HIS A CA 1
ATOM 835 C C . HIS A 1 106 ? -5.753 -5.599 -20.325 1.00 44.00 106 HIS A C 1
ATOM 837 O O . HIS A 1 106 ? -5.143 -5.540 -19.257 1.00 44.00 106 HIS A O 1
ATOM 843 N N . PRO A 1 107 ? -6.526 -6.649 -20.650 1.00 42.69 107 PRO A N 1
ATOM 844 C CA . PRO A 1 107 ? -6.537 -7.862 -19.853 1.00 42.69 107 PRO A CA 1
ATOM 845 C C . PRO A 1 107 ? -5.238 -8.618 -20.142 1.00 42.69 107 PRO A C 1
ATOM 847 O O . PRO A 1 107 ? -5.052 -9.169 -21.230 1.00 42.69 107 PRO A O 1
ATOM 850 N N . LEU A 1 108 ? -4.303 -8.611 -19.193 1.00 44.16 108 LEU A N 1
ATOM 851 C CA . LEU A 1 108 ? -3.137 -9.484 -19.265 1.00 44.16 108 LEU A CA 1
ATOM 852 C C . LEU A 1 108 ? -3.498 -10.847 -18.670 1.00 44.16 108 LEU A C 1
ATOM 854 O O . LEU A 1 108 ? -3.571 -11.014 -17.462 1.00 44.16 108 LEU A O 1
ATOM 858 N N . GLY A 1 109 ? -3.762 -11.774 -19.593 1.00 38.50 109 GLY A N 1
ATOM 859 C CA . GLY A 1 109 ? -3.497 -13.213 -19.551 1.00 38.50 109 GLY A CA 1
ATOM 860 C C . GLY A 1 109 ? -3.531 -13.950 -18.210 1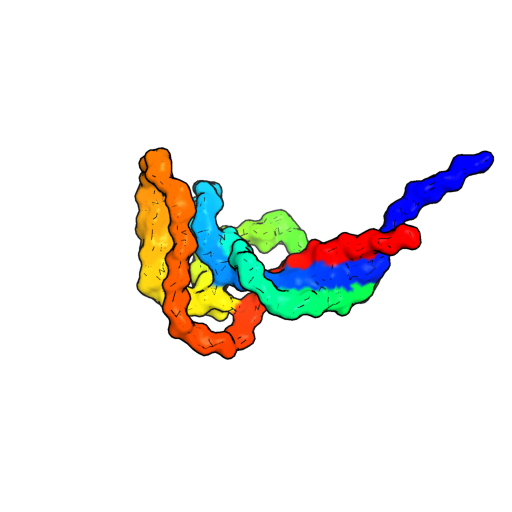.00 38.50 109 GLY A C 1
ATOM 861 O O . GLY A 1 109 ? -2.623 -13.821 -17.397 1.00 38.50 109 GLY A O 1
ATOM 862 N N . ASN A 1 110 ? -4.517 -14.848 -18.105 1.00 51.81 110 ASN A N 1
ATOM 863 C CA . ASN A 1 110 ? -4.613 -15.989 -17.192 1.00 51.81 110 ASN A CA 1
ATOM 864 C C . ASN A 1 110 ? -3.273 -16.483 -16.622 1.00 51.81 110 ASN A C 1
ATOM 866 O O . ASN A 1 110 ? -2.471 -17.077 -17.344 1.00 51.81 110 ASN A O 1
ATOM 870 N N . ASN A 1 111 ? -3.128 -16.401 -15.299 1.00 41.50 111 ASN A N 1
ATOM 871 C CA . ASN A 1 111 ? -2.407 -17.406 -14.531 1.00 41.50 111 ASN A CA 1
ATOM 872 C C . ASN A 1 111 ? -3.028 -17.581 -13.142 1.00 41.50 111 ASN A C 1
ATOM 874 O O . ASN A 1 111 ? -3.454 -16.626 -12.503 1.00 41.50 111 ASN A O 1
ATOM 878 N N . ARG A 1 112 ? -3.118 -18.855 -12.749 1.00 40.88 112 ARG A N 1
ATOM 879 C CA . ARG A 1 112 ? -3.778 -19.415 -11.562 1.00 40.88 112 ARG A CA 1
ATOM 880 C C . ARG A 1 112 ? -3.734 -18.520 -10.322 1.00 40.88 112 ARG A C 1
ATOM 882 O O . ARG A 1 112 ? -2.659 -18.156 -9.855 1.00 40.88 112 ARG A O 1
ATOM 889 N N . LEU A 1 113 ? -4.924 -18.329 -9.750 1.00 35.28 113 LEU A N 1
ATOM 890 C CA . LEU A 1 113 ? -5.192 -17.848 -8.396 1.00 35.28 113 LEU A CA 1
ATOM 891 C C . LEU A 1 113 ? -4.347 -18.627 -7.376 1.00 35.28 113 LEU A C 1
ATOM 893 O O . LEU A 1 113 ? -4.732 -19.697 -6.909 1.00 35.28 113 LEU A O 1
ATOM 897 N N . HIS A 1 114 ? -3.184 -18.092 -7.030 1.00 36.47 114 HIS A N 1
ATOM 898 C CA . HIS A 1 114 ? -2.561 -18.376 -5.750 1.00 36.47 114 HIS A CA 1
ATOM 899 C C . HIS A 1 114 ? -2.964 -17.238 -4.821 1.00 36.47 114 HIS A C 1
ATOM 901 O O . HIS A 1 114 ? -2.806 -16.073 -5.176 1.00 36.47 114 HIS A O 1
ATOM 907 N N . HIS A 1 115 ? -3.536 -17.584 -3.668 1.00 39.41 115 HIS A N 1
ATOM 908 C CA . HIS A 1 115 ? -3.943 -16.639 -2.635 1.00 39.41 115 HIS A CA 1
ATOM 909 C C . HIS A 1 115 ? -2.770 -15.706 -2.311 1.00 39.41 115 HIS A C 1
ATOM 911 O O . HIS A 1 115 ? -1.751 -16.123 -1.758 1.00 39.41 115 HIS A O 1
ATOM 917 N N . VAL A 1 116 ? -2.905 -14.447 -2.712 1.00 40.28 116 VAL A N 1
ATOM 918 C CA . VAL A 1 116 ? -1.884 -13.409 -2.565 1.00 40.28 116 VAL A CA 1
ATOM 919 C C . VAL A 1 116 ? -2.095 -12.653 -1.252 1.00 40.28 116 VAL A C 1
ATOM 921 O O . VAL A 1 116 ? -3.228 -12.569 -0.777 1.00 40.28 116 VAL A O 1
ATOM 924 N N . PRO A 1 117 ? -1.036 -12.119 -0.618 1.00 35.75 117 PRO A N 1
ATOM 925 C CA . PRO A 1 117 ? -1.187 -11.272 0.559 1.00 35.75 117 PRO A CA 1
ATOM 926 C C . PRO A 1 117 ? -1.835 -9.957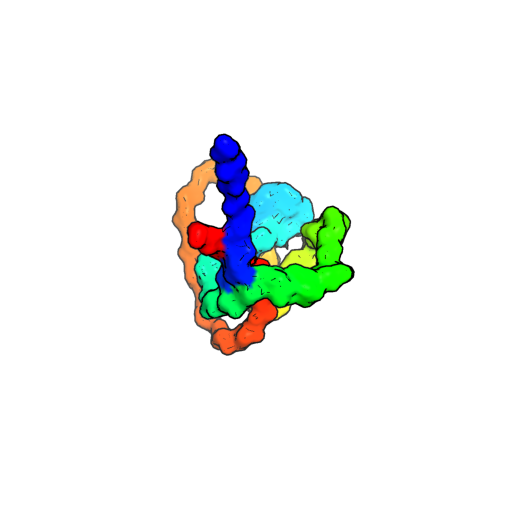 0.129 1.00 35.75 117 PRO A C 1
ATOM 928 O O . PRO A 1 117 ? -1.232 -9.185 -0.613 1.00 35.75 117 PRO A O 1
ATOM 931 N N . SER A 1 118 ? -3.067 -9.723 0.557 1.00 39.50 118 SER A N 1
ATOM 932 C CA . SER A 1 118 ? -3.870 -8.602 0.088 1.00 39.50 118 SER A CA 1
ATOM 933 C C . SER A 1 118 ? -3.646 -7.318 0.892 1.00 39.50 118 SER A C 1
ATOM 935 O O . SER A 1 118 ? -3.155 -7.334 2.026 1.00 39.50 118 SER A O 1
ATOM 937 N N . VAL A 1 119 ? -4.006 -6.180 0.296 1.00 49.72 119 VAL A N 1
ATOM 938 C CA . VAL A 1 119 ? -3.999 -4.874 0.959 1.00 49.72 119 VAL A CA 1
ATOM 939 C C . VAL A 1 119 ? -5.403 -4.592 1.486 1.00 49.72 119 VAL A C 1
ATOM 941 O O . VAL A 1 119 ? -6.343 -4.421 0.713 1.00 49.72 119 VAL A O 1
ATOM 944 N N . ARG A 1 120 ? -5.529 -4.538 2.814 1.00 48.28 120 ARG A N 1
ATOM 945 C CA . ARG A 1 120 ? -6.792 -4.306 3.528 1.00 48.28 120 ARG A CA 1
ATOM 946 C C . ARG A 1 120 ? -7.208 -2.840 3.483 1.00 48.28 120 ARG A C 1
ATOM 948 O O . ARG A 1 120 ? -6.427 -1.960 3.846 1.00 48.28 120 ARG A O 1
ATOM 955 N N . PHE A 1 121 ? -8.457 -2.599 3.115 1.00 44.09 121 PHE A N 1
ATOM 956 C CA . PHE A 1 121 ? -9.136 -1.313 3.169 1.00 44.09 121 PHE A CA 1
ATOM 957 C C . PHE A 1 121 ? -10.339 -1.403 4.103 1.00 44.09 121 PHE A C 1
ATOM 959 O O . PHE A 1 121 ? -11.042 -2.404 4.092 1.00 44.09 121 PHE A O 1
ATOM 966 N N . LEU A 1 122 ? -10.582 -0.367 4.903 1.00 48.06 122 LEU A N 1
ATOM 967 C CA . LEU A 1 122 ? -11.662 -0.350 5.892 1.00 48.06 122 LEU A CA 1
ATOM 968 C C . LEU A 1 122 ? -12.807 0.536 5.412 1.00 48.06 122 LEU A C 1
ATOM 970 O O . LEU A 1 122 ? -12.598 1.714 5.124 1.00 48.06 122 LEU A O 1
ATOM 974 N N . SER A 1 123 ? -14.011 -0.022 5.371 1.00 46.56 123 SER A N 1
ATOM 975 C CA . SER A 1 123 ? -15.265 0.718 5.301 1.00 46.56 123 SER A CA 1
ATOM 976 C C . SER A 1 123 ? -15.919 0.676 6.681 1.00 46.56 123 SER A C 1
ATOM 978 O O . SER A 1 123 ? -16.233 -0.399 7.184 1.00 46.56 123 SER A O 1
ATOM 980 N N . ALA A 1 124 ? -16.111 1.833 7.313 1.00 50.56 124 ALA A N 1
ATOM 981 C CA . ALA A 1 124 ? -16.806 1.928 8.595 1.00 50.56 124 ALA A CA 1
ATOM 982 C C . ALA A 1 124 ? -18.302 2.150 8.362 1.00 50.56 124 ALA A C 1
ATOM 984 O O . ALA A 1 124 ? -18.681 3.066 7.629 1.00 50.56 124 ALA A O 1
ATOM 985 N N . GLN A 1 125 ? -19.146 1.330 8.988 1.00 51.12 125 GLN A N 1
ATOM 986 C CA . GLN A 1 125 ? -20.594 1.501 8.939 1.00 51.12 125 GLN A CA 1
ATOM 987 C C . GLN A 1 125 ? -21.072 2.241 10.194 1.00 51.12 125 GLN A C 1
ATOM 989 O O . GLN A 1 125 ? -20.656 1.951 11.317 1.00 51.12 125 GLN A O 1
ATOM 994 N N . THR A 1 126 ? -21.939 3.236 10.009 1.00 45.28 126 THR A N 1
ATOM 995 C CA . THR A 1 126 ? -22.608 3.935 11.115 1.00 45.28 126 THR A CA 1
ATOM 996 C C . THR A 1 126 ? -23.844 3.150 11.544 1.00 45.28 126 THR A C 1
ATOM 998 O O . THR A 1 126 ? -24.731 2.937 10.717 1.00 45.28 126 THR A O 1
ATOM 1001 N N . SER A 1 127 ? -23.961 2.800 12.825 1.00 50.56 127 SER A N 1
ATOM 1002 C CA . SER A 1 127 ? -25.261 2.446 13.413 1.00 50.56 127 SER A CA 1
ATOM 1003 C C . SER A 1 127 ? -25.972 3.731 13.848 1.00 50.56 127 SER A C 1
ATOM 1005 O O . SER A 1 127 ? -25.376 4.558 14.536 1.00 50.56 127 SER A O 1
ATOM 1007 N N . CYS A 1 128 ? -27.221 3.912 13.406 1.00 40.53 128 CYS A N 1
ATOM 1008 C CA . CYS A 1 128 ? -28.107 4.993 13.852 1.00 40.53 128 CYS A CA 1
ATOM 1009 C C . CYS A 1 128 ? -28.681 4.734 15.247 1.00 40.53 128 CYS A C 1
ATOM 1011 O O . CYS A 1 128 ? -28.940 3.551 15.562 1.00 40.53 128 CYS A O 1
#